Protein AF-W7PPA0-F1 (afdb_monomer_lite)

pLDDT: mean 70.01, std 19.49, range [33.16, 95.56]

Radius of gyration: 14.27 Å; chains: 1; bounding box: 37×23×40 Å

Structure (mmCIF, N/CA/C/O backbone):
data_AF-W7PPA0-F1
#
_entry.id   AF-W7PPA0-F1
#
loop_
_atom_site.group_PDB
_atom_site.id
_atom_site.type_symbol
_atom_site.label_atom_id
_atom_site.label_alt_id
_atom_site.label_comp_id
_atom_site.label_asym_id
_atom_site.label_entity_id
_atom_site.label_seq_id
_atom_site.pdbx_PDB_ins_code
_atom_site.Cartn_x
_atom_site.Cartn_y
_atom_site.Cartn_z
_atom_site.occupancy
_atom_site.B_iso_or_equiv
_atom_site.auth_seq_id
_atom_site.auth_comp_id
_atom_site.auth_asym_id
_atom_site.auth_atom_id
_atom_site.pdbx_PDB_model_num
ATOM 1 N N . CYS A 1 1 ? -2.172 7.588 -4.191 1.00 82.25 1 CYS A N 1
ATOM 2 C CA . CYS A 1 1 ? -3.165 6.944 -3.299 1.00 82.25 1 CYS A CA 1
ATOM 3 C C . CYS A 1 1 ? -4.197 7.996 -2.907 1.00 82.25 1 CYS A C 1
ATOM 5 O O . CYS A 1 1 ? -3.769 9.076 -2.534 1.00 82.25 1 CYS A O 1
ATOM 7 N N . MET A 1 2 ? -5.501 7.710 -2.992 1.00 89.44 2 MET A N 1
ATOM 8 C CA . MET A 1 2 ? -6.554 8.687 -2.648 1.00 89.44 2 MET A CA 1
ATOM 9 C C . MET A 1 2 ? -6.919 8.717 -1.156 1.00 89.44 2 MET A C 1
ATOM 11 O O . MET A 1 2 ? -7.795 9.479 -0.778 1.00 89.44 2 MET A O 1
ATOM 15 N N . GLN A 1 3 ? -6.285 7.875 -0.327 1.00 90.06 3 GLN A N 1
ATOM 16 C CA . GLN A 1 3 ? -6.579 7.743 1.109 1.00 90.06 3 GLN A CA 1
ATOM 17 C C . GLN A 1 3 ? -8.085 7.637 1.394 1.00 90.06 3 GLN A C 1
ATOM 19 O O . GLN A 1 3 ? -8.649 8.369 2.199 1.00 90.06 3 GLN A O 1
ATOM 24 N N . CYS A 1 4 ? -8.745 6.737 0.655 1.00 91.25 4 CYS A N 1
ATOM 25 C CA . CYS A 1 4 ? -10.195 6.601 0.663 1.00 91.25 4 CYS A CA 1
ATOM 26 C C . CYS A 1 4 ? -10.737 6.357 2.075 1.00 91.25 4 CYS A C 1
ATOM 28 O O . CYS A 1 4 ? -10.152 5.591 2.840 1.00 91.25 4 CYS A O 1
ATOM 30 N N . GLU A 1 5 ? -11.924 6.898 2.358 1.00 91.12 5 GLU A N 1
ATOM 31 C CA . GLU A 1 5 ? -12.599 6.660 3.634 1.00 91.12 5 GLU A CA 1
ATOM 32 C C . GLU A 1 5 ? -12.912 5.174 3.844 1.00 91.12 5 GLU A C 1
ATOM 34 O O . GLU A 1 5 ? -12.627 4.627 4.907 1.00 91.12 5 GLU A O 1
ATOM 39 N N . ASN A 1 6 ? -13.391 4.515 2.780 1.00 91.62 6 ASN A N 1
ATOM 40 C CA . ASN A 1 6 ? -13.629 3.077 2.720 1.00 91.62 6 ASN A CA 1
ATOM 41 C C . ASN A 1 6 ? -12.668 2.392 1.718 1.00 91.62 6 ASN A C 1
ATOM 43 O O . ASN A 1 6 ? -12.997 2.236 0.537 1.00 91.62 6 ASN A O 1
ATOM 47 N N . PRO A 1 7 ? -11.446 2.027 2.137 1.00 92.31 7 PRO A N 1
ATOM 48 C CA . PRO A 1 7 ? -10.423 1.501 1.240 1.00 92.31 7 PRO A CA 1
ATOM 49 C C . PRO A 1 7 ? -10.656 0.020 0.894 1.00 92.31 7 PRO A C 1
ATOM 51 O O . PRO A 1 7 ? -10.355 -0.875 1.681 1.00 92.31 7 PRO A O 1
ATOM 54 N N . SER A 1 8 ? -11.074 -0.263 -0.345 1.00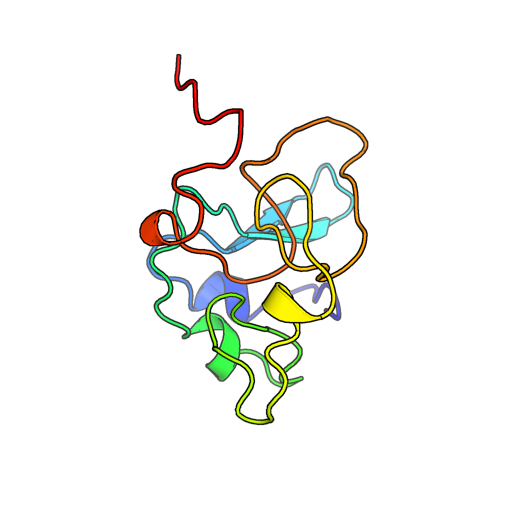 94.25 8 SER A N 1
ATOM 55 C CA . SER A 1 8 ? -11.200 -1.634 -0.887 1.00 94.25 8 SER A CA 1
ATOM 56 C C . SER A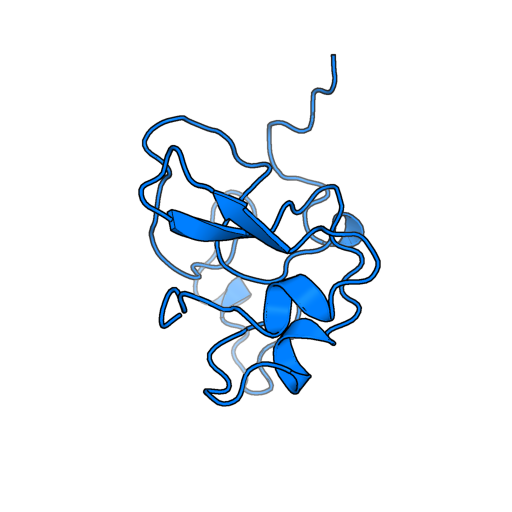 1 8 ? -9.915 -2.461 -0.746 1.00 94.25 8 SER A C 1
ATOM 58 O O . SER A 1 8 ? -9.945 -3.659 -0.472 1.00 94.25 8 SER A O 1
ATOM 60 N N . CYS A 1 9 ? -8.764 -1.800 -0.879 1.00 93.00 9 CYS A N 1
ATOM 61 C CA . CYS A 1 9 ? -7.450 -2.413 -0.738 1.00 93.00 9 CYS A CA 1
ATOM 62 C C . CYS A 1 9 ? -7.139 -2.942 0.677 1.00 93.00 9 CYS A C 1
ATOM 64 O O . CYS A 1 9 ? -6.334 -3.865 0.794 1.00 93.00 9 CYS A O 1
ATOM 66 N N . VAL A 1 10 ? -7.764 -2.391 1.726 1.00 93.81 10 VAL A N 1
ATOM 67 C CA . VAL A 1 10 ? -7.677 -2.911 3.104 1.00 93.81 10 VAL A CA 1
ATOM 68 C C . VAL A 1 10 ? -8.560 -4.151 3.234 1.00 93.81 10 VAL A C 1
ATOM 70 O O . VAL A 1 10 ? -8.090 -5.184 3.701 1.00 93.81 10 VAL A O 1
ATOM 73 N N . HIS A 1 11 ? -9.800 -4.082 2.738 1.00 93.69 11 HIS A N 1
ATOM 74 C CA . HIS A 1 11 ? -10.777 -5.177 2.827 1.00 93.69 11 HIS A CA 1
ATOM 75 C C . HIS A 1 11 ? -10.335 -6.456 2.118 1.00 93.69 11 HIS A C 1
ATOM 77 O O . HIS A 1 11 ? -10.577 -7.552 2.613 1.00 93.69 11 HIS A O 1
ATOM 83 N N . VAL A 1 12 ? -9.663 -6.332 0.972 1.00 95.56 12 VAL A N 1
ATOM 84 C CA . VAL A 1 12 ? -9.225 -7.492 0.181 1.00 95.56 12 VAL A CA 1
ATOM 85 C C . VAL A 1 12 ? -7.943 -8.144 0.716 1.00 95.56 12 VAL A C 1
ATOM 87 O O . VAL A 1 12 ? -7.550 -9.209 0.245 1.00 95.56 12 VAL A O 1
ATOM 90 N N . CYS A 1 13 ? -7.222 -7.498 1.638 1.00 94.25 13 CYS A N 1
ATOM 91 C CA . CYS A 1 13 ? -5.901 -7.959 2.050 1.00 94.25 13 CYS A CA 1
ATOM 92 C C . CYS A 1 13 ? -6.011 -9.169 3.001 1.00 94.25 13 CYS A C 1
ATOM 94 O O . CYS A 1 13 ? -6.403 -8.991 4.156 1.00 94.25 13 CYS A O 1
ATOM 96 N N . PRO A 1 14 ? -5.598 -10.387 2.589 1.00 94.06 14 PRO A N 1
ATOM 97 C CA . PRO A 1 14 ? -5.802 -11.593 3.395 1.00 94.06 14 PRO A CA 1
ATOM 98 C C . PRO A 1 14 ? -4.955 -11.602 4.673 1.00 94.06 14 PRO A C 1
ATOM 100 O O . PRO A 1 14 ? -5.361 -12.161 5.685 1.00 94.06 14 PRO A O 1
ATOM 103 N N . THR A 1 15 ? -3.786 -10.957 4.648 1.00 92.38 15 THR A N 1
ATOM 104 C CA . THR A 1 15 ? -2.874 -10.873 5.798 1.00 92.38 15 THR A CA 1
ATOM 105 C C . THR A 1 15 ? -3.095 -9.630 6.654 1.00 92.38 15 THR A C 1
ATOM 107 O O . THR A 1 15 ? -2.376 -9.431 7.631 1.00 92.38 15 THR A O 1
ATOM 110 N N . ARG A 1 16 ? -4.058 -8.768 6.285 1.00 92.31 16 ARG A N 1
ATOM 111 C CA . ARG A 1 16 ? -4.268 -7.443 6.897 1.00 92.31 16 ARG A CA 1
ATOM 112 C C . ARG A 1 16 ? -2.996 -6.584 6.937 1.00 92.31 16 ARG A C 1
ATOM 114 O O . ARG A 1 16 ? -2.807 -5.777 7.837 1.00 92.31 16 ARG A O 1
ATOM 121 N N . ALA A 1 17 ? -2.122 -6.759 5.945 1.00 90.62 17 ALA A N 1
ATOM 122 C CA . ALA A 1 17 ? -0.923 -5.945 5.786 1.00 90.62 17 ALA A CA 1
ATOM 123 C C . ALA A 1 17 ? -1.257 -4.499 5.404 1.00 90.62 17 ALA A C 1
ATOM 125 O O . ALA A 1 17 ? -0.564 -3.584 5.815 1.00 90.62 17 ALA A O 1
ATOM 126 N N . THR A 1 18 ? -2.306 -4.274 4.608 1.00 90.75 18 THR A N 1
ATOM 127 C CA . THR A 1 18 ? -2.787 -2.913 4.324 1.00 90.75 18 THR A CA 1
ATOM 128 C C . THR A 1 18 ? -3.772 -2.495 5.409 1.00 90.75 18 THR A C 1
ATOM 130 O O . THR A 1 18 ? -4.731 -3.224 5.655 1.00 90.75 18 THR A O 1
ATOM 133 N N . TYR A 1 19 ? -3.570 -1.329 6.015 1.00 90.19 19 TYR A N 1
ATOM 134 C CA . TYR A 1 19 ? -4.428 -0.799 7.076 1.00 90.19 19 TYR A CA 1
ATOM 135 C C . TYR A 1 19 ? -4.534 0.727 6.988 1.00 90.19 19 TYR A C 1
ATOM 137 O O . TYR A 1 19 ? -3.683 1.379 6.385 1.00 90.19 19 TYR A O 1
ATOM 145 N N . LYS A 1 20 ? -5.603 1.289 7.559 1.00 89.75 20 LYS A N 1
ATOM 146 C CA . LYS A 1 20 ? -5.788 2.737 7.714 1.00 89.75 20 LYS A CA 1
ATOM 147 C C . LYS A 1 20 ? -5.329 3.114 9.118 1.00 89.75 20 LYS A C 1
ATOM 149 O O . LYS A 1 20 ? -5.833 2.545 10.082 1.00 89.75 20 LYS A O 1
ATOM 154 N N . ASP A 1 21 ? -4.364 4.013 9.210 1.00 86.25 21 ASP A N 1
ATOM 155 C CA . ASP A 1 21 ? -3.795 4.488 10.467 1.00 86.25 21 ASP A CA 1
ATOM 156 C C . ASP A 1 21 ? -4.559 5.746 10.926 1.00 86.25 21 ASP A C 1
ATOM 158 O O . ASP A 1 21 ? -4.477 6.778 10.250 1.00 86.25 21 ASP A O 1
ATOM 162 N N . PRO A 1 22 ? -5.361 5.669 12.005 1.00 84.56 22 PRO A N 1
ATOM 163 C CA . PRO A 1 22 ? -6.126 6.811 12.499 1.00 84.56 22 PRO A CA 1
ATOM 164 C C . PRO A 1 22 ? -5.236 7.886 13.136 1.00 84.56 22 PRO A C 1
ATOM 166 O O . PRO A 1 22 ? -5.574 9.066 13.043 1.00 84.56 22 PRO A O 1
ATOM 169 N N . ASP A 1 23 ? -4.099 7.502 13.718 1.00 80.88 23 ASP A N 1
ATOM 170 C CA . ASP A 1 23 ? -3.185 8.411 14.415 1.00 80.88 23 ASP A CA 1
ATOM 171 C C . ASP A 1 23 ? -2.389 9.248 13.408 1.00 80.88 23 ASP A C 1
ATOM 173 O O . ASP A 1 23 ? -2.160 10.441 13.601 1.00 80.88 23 ASP A O 1
ATOM 177 N N . ALA A 1 24 ? -2.071 8.657 12.255 1.00 74.62 24 ALA A N 1
ATOM 178 C CA . ALA A 1 24 ? -1.467 9.339 11.113 1.00 74.62 24 ALA A CA 1
ATOM 179 C C . ALA A 1 24 ? -2.493 10.058 10.208 1.00 74.62 24 ALA A C 1
ATOM 181 O O . ALA A 1 24 ? -2.277 10.187 9.003 1.00 74.62 24 ALA A O 1
ATOM 182 N N . GLY A 1 25 ? -3.635 10.499 10.747 1.00 79.25 25 GLY A N 1
ATOM 183 C CA . GLY A 1 25 ? -4.629 11.284 10.001 1.00 79.25 25 GLY A CA 1
ATOM 184 C C . GLY A 1 25 ? -5.450 10.484 8.982 1.00 79.25 25 GLY A C 1
ATOM 185 O O . GLY A 1 25 ? -5.953 11.049 8.012 1.00 79.25 25 GLY A O 1
ATOM 186 N N . GLY A 1 26 ? -5.588 9.170 9.173 1.00 83.50 26 GLY A N 1
ATOM 187 C CA . GLY A 1 26 ? -6.376 8.299 8.298 1.00 83.50 26 GLY A CA 1
ATOM 188 C C . GLY A 1 26 ? -5.635 7.834 7.043 1.00 83.50 26 GLY A C 1
ATOM 189 O O . GLY A 1 26 ? -6.274 7.422 6.071 1.00 83.50 26 GLY A O 1
ATOM 190 N N . ILE A 1 27 ? -4.304 7.893 7.041 1.00 86.62 27 ILE A N 1
ATOM 191 C CA . ILE A 1 27 ? -3.476 7.449 5.918 1.00 86.62 27 ILE A CA 1
ATOM 192 C C . ILE A 1 27 ? -3.480 5.917 5.834 1.00 86.62 27 ILE A C 1
ATOM 194 O O . ILE A 1 27 ? -3.343 5.203 6.825 1.00 86.62 27 ILE A O 1
ATOM 198 N N . VAL A 1 28 ? -3.632 5.392 4.620 1.00 88.44 28 VAL A N 1
ATOM 199 C CA . VAL A 1 28 ? -3.530 3.966 4.314 1.00 88.44 28 VAL A CA 1
ATOM 200 C C . VAL A 1 28 ? -2.065 3.588 4.119 1.00 88.44 28 VAL A C 1
ATOM 202 O O . VAL A 1 28 ? -1.426 4.015 3.151 1.00 88.44 28 VAL A O 1
ATOM 205 N N . PHE A 1 29 ? -1.570 2.729 5.003 1.00 86.88 29 PHE A N 1
ATOM 206 C CA . PHE A 1 29 ? -0.225 2.165 4.973 1.00 86.88 29 PHE A CA 1
ATOM 207 C C . PHE A 1 29 ? -0.237 0.674 4.642 1.00 86.88 29 PHE A C 1
ATOM 209 O O . PHE A 1 29 ? -1.275 0.004 4.643 1.00 86.88 29 PHE A O 1
ATOM 216 N N . VAL A 1 30 ? 0.948 0.158 4.332 1.00 85.25 30 VAL A N 1
ATOM 217 C CA . VAL A 1 30 ? 1.233 -1.264 4.170 1.00 85.25 30 VAL A CA 1
ATOM 218 C C . VAL A 1 30 ? 2.331 -1.651 5.152 1.00 85.25 30 VAL A C 1
ATOM 220 O O . VAL A 1 30 ? 3.429 -1.112 5.086 1.00 85.25 30 VAL A O 1
ATOM 223 N N . ASP A 1 31 ? 2.033 -2.605 6.027 1.00 85.12 31 ASP A N 1
ATOM 224 C CA . ASP A 1 31 ? 2.998 -3.319 6.860 1.00 85.12 31 ASP A CA 1
ATOM 225 C C . ASP A 1 31 ? 3.738 -4.340 5.986 1.00 85.12 31 ASP A C 1
ATOM 227 O O . ASP A 1 31 ? 3.160 -5.325 5.504 1.00 85.12 31 ASP A O 1
ATOM 231 N N . TRP A 1 32 ? 5.023 -4.097 5.753 1.00 79.62 32 TRP A N 1
ATOM 232 C CA . TRP A 1 32 ? 5.855 -4.926 4.887 1.00 79.62 32 TRP A CA 1
ATOM 233 C C . TRP A 1 32 ? 6.250 -6.254 5.537 1.00 79.62 32 TRP A C 1
ATOM 235 O O . TRP A 1 32 ? 6.447 -7.241 4.824 1.00 79.62 32 TRP A O 1
ATOM 245 N N . ASN A 1 33 ? 6.248 -6.341 6.872 1.00 78.44 33 ASN A N 1
ATOM 246 C CA . ASN A 1 33 ? 6.470 -7.600 7.587 1.00 78.44 33 ASN A CA 1
ATOM 247 C C . ASN A 1 33 ? 5.303 -8.577 7.406 1.00 78.44 33 ASN A C 1
ATOM 249 O O . ASN A 1 33 ? 5.520 -9.790 7.375 1.00 78.44 33 ASN A O 1
ATOM 253 N N . LYS A 1 34 ? 4.076 -8.066 7.260 1.00 84.62 34 LYS A N 1
ATOM 254 C CA . LYS A 1 34 ? 2.866 -8.871 7.001 1.00 84.62 34 LYS A CA 1
ATOM 255 C C . LYS A 1 34 ? 2.552 -9.042 5.514 1.00 84.62 34 LYS A C 1
ATOM 257 O O . LYS A 1 34 ? 1.691 -9.847 5.140 1.00 84.62 34 LYS A O 1
ATOM 262 N N . CYS A 1 35 ? 3.185 -8.259 4.646 1.00 86.06 35 CYS A N 1
ATOM 263 C CA . CYS A 1 35 ? 2.920 -8.278 3.217 1.00 86.06 35 CYS A CA 1
ATOM 264 C C . CYS A 1 35 ? 3.539 -9.519 2.554 1.00 86.06 35 CYS A C 1
ATOM 266 O O . CYS A 1 35 ? 4.756 -9.673 2.494 1.00 86.06 35 CYS A O 1
ATOM 268 N N . ILE A 1 36 ? 2.690 -10.381 1.987 1.00 87.44 36 ILE A N 1
ATOM 269 C CA . ILE A 1 36 ? 3.112 -11.563 1.209 1.00 87.44 36 ILE A CA 1
ATOM 270 C C . ILE A 1 36 ? 3.185 -11.304 -0.303 1.00 87.44 36 ILE A C 1
ATOM 272 O O . ILE A 1 36 ? 3.426 -12.224 -1.074 1.00 87.44 36 ILE A O 1
ATOM 276 N N . GLY A 1 37 ? 2.914 -10.074 -0.754 1.00 86.12 37 GLY A N 1
ATOM 277 C CA . GLY A 1 37 ? 2.967 -9.738 -2.180 1.00 86.12 37 GLY A CA 1
ATOM 278 C C . GLY A 1 37 ? 1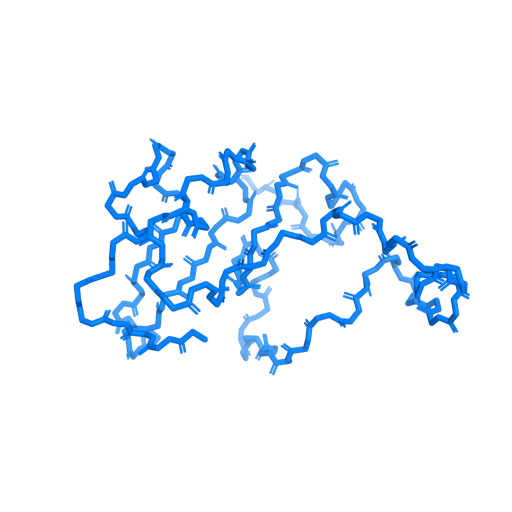.861 -10.373 -3.036 1.00 86.12 37 GLY A C 1
ATOM 279 O O . GLY A 1 37 ? 2.042 -10.526 -4.234 1.00 86.12 37 GLY A O 1
ATOM 280 N N . CYS A 1 38 ? 0.697 -10.707 -2.462 1.00 89.56 38 CYS A N 1
ATOM 281 C CA . CYS A 1 38 ? -0.422 -11.348 -3.182 1.00 89.56 38 CYS A CA 1
ATOM 282 C C . CYS A 1 38 ? -1.104 -10.483 -4.265 1.00 89.56 38 CYS A C 1
ATOM 284 O O . CYS A 1 38 ? -1.978 -10.970 -4.973 1.00 89.56 38 CYS A O 1
ATOM 286 N N . LYS A 1 39 ? -0.755 -9.194 -4.373 1.00 89.44 39 LYS A N 1
ATOM 287 C CA . LYS A 1 39 ? -1.258 -8.226 -5.371 1.00 89.44 39 LYS A CA 1
ATOM 288 C C . LYS A 1 39 ? -2.778 -7.979 -5.408 1.00 89.44 39 LYS A C 1
ATOM 290 O O . LYS A 1 39 ? -3.223 -7.128 -6.171 1.00 89.44 39 LYS A O 1
ATOM 295 N N . TYR A 1 40 ? -3.588 -8.589 -4.541 1.00 92.75 40 TYR A N 1
ATOM 296 C CA . TYR A 1 40 ? -5.040 -8.343 -4.517 1.00 92.75 40 TYR A CA 1
ATOM 297 C C . TYR A 1 40 ? -5.419 -6.884 -4.272 1.00 92.75 40 TYR A C 1
ATOM 299 O O . TYR A 1 40 ? -6.376 -6.380 -4.853 1.00 92.75 40 TYR A O 1
ATOM 307 N N . CYS A 1 41 ? -4.633 -6.168 -3.470 1.00 91.06 41 CYS A N 1
ATOM 308 C CA . CYS A 1 41 ? -4.829 -4.740 -3.247 1.00 91.06 41 CYS A CA 1
ATOM 309 C C . CYS A 1 41 ? -4.599 -3.884 -4.506 1.00 91.06 41 CYS A C 1
ATOM 311 O O . CYS A 1 41 ? -5.135 -2.780 -4.565 1.00 91.06 41 CYS A O 1
ATOM 313 N N . MET A 1 42 ? -3.852 -4.377 -5.504 1.00 90.50 42 MET A N 1
ATOM 314 C CA . MET A 1 42 ? -3.714 -3.723 -6.812 1.00 90.50 42 MET A CA 1
ATOM 315 C C . MET A 1 42 ? -4.994 -3.876 -7.621 1.00 90.50 42 MET A C 1
ATOM 317 O O . MET A 1 42 ? -5.536 -2.883 -8.091 1.00 90.50 42 MET A O 1
ATOM 321 N N . ILE A 1 43 ? -5.511 -5.105 -7.699 1.00 92.06 43 ILE A N 1
ATOM 322 C CA . ILE A 1 43 ? -6.734 -5.434 -8.443 1.00 92.06 43 ILE A CA 1
ATOM 323 C C . ILE A 1 43 ? -7.952 -4.730 -7.832 1.00 92.06 43 ILE A C 1
ATOM 325 O O . ILE A 1 43 ? -8.795 -4.203 -8.547 1.00 92.06 43 ILE A O 1
ATOM 329 N N . ALA A 1 44 ? -8.036 -4.680 -6.502 1.00 93.50 44 ALA A N 1
ATOM 330 C CA . ALA A 1 44 ? -9.157 -4.053 -5.809 1.00 93.50 44 ALA A CA 1
ATOM 331 C C . ALA A 1 44 ? -9.140 -2.518 -5.862 1.00 93.50 44 ALA A C 1
ATOM 333 O O . ALA A 1 44 ? -10.134 -1.892 -5.492 1.00 93.50 44 ALA A O 1
ATOM 334 N N . CYS A 1 45 ? -8.021 -1.889 -6.236 1.00 92.06 45 CYS A N 1
ATOM 335 C CA . CYS A 1 45 ? -7.931 -0.436 -6.283 1.00 92.06 45 CYS A CA 1
ATOM 336 C C . CYS A 1 45 ? -8.544 0.082 -7.594 1.00 92.06 45 CYS A C 1
ATOM 338 O O . CYS A 1 45 ? -7.921 -0.083 -8.642 1.00 92.06 45 CYS A O 1
ATOM 340 N N . PRO A 1 46 ? -9.697 0.782 -7.564 1.00 92.31 46 PRO A N 1
ATOM 341 C CA . PRO A 1 46 ? -10.341 1.267 -8.789 1.00 92.31 46 PRO A CA 1
ATOM 342 C C . PRO A 1 46 ? -9.505 2.328 -9.517 1.00 92.31 46 PRO A C 1
ATOM 344 O O . PRO A 1 46 ? -9.686 2.556 -10.705 1.00 92.31 46 PRO A O 1
ATOM 347 N N . TYR A 1 47 ? -8.575 2.968 -8.805 1.00 91.06 47 TYR A N 1
ATOM 348 C CA . TYR A 1 47 ? -7.694 3.996 -9.351 1.00 91.06 47 TYR A CA 1
ATOM 349 C C . TYR A 1 47 ? -6.379 3.436 -9.910 1.00 91.06 47 TYR A C 1
ATOM 351 O O . TYR A 1 47 ? -5.593 4.199 -10.459 1.00 91.06 47 TYR A O 1
ATOM 359 N N . GLY A 1 48 ? -6.071 2.148 -9.706 1.00 86.56 48 GLY A N 1
ATOM 360 C CA . GLY A 1 48 ? -4.805 1.554 -10.159 1.00 86.56 48 GLY A CA 1
ATOM 361 C C . GLY A 1 48 ? -3.542 2.167 -9.532 1.00 86.56 48 GLY A C 1
ATOM 362 O O . GLY A 1 48 ? -2.440 1.948 -10.015 1.00 86.56 48 GLY A O 1
ATOM 363 N N . VAL A 1 49 ? -3.669 2.924 -8.436 1.00 86.62 49 VAL A N 1
ATOM 364 C CA . VAL A 1 49 ? -2.562 3.682 -7.807 1.00 86.62 49 VAL A CA 1
ATOM 365 C C . VAL A 1 49 ? -1.727 2.854 -6.822 1.00 86.62 49 VAL A C 1
ATOM 367 O O . VAL A 1 49 ? -1.098 3.406 -5.915 1.00 86.62 49 VAL A O 1
ATOM 370 N N . ARG A 1 50 ? -1.779 1.524 -6.927 1.00 84.75 50 ARG A N 1
ATOM 371 C CA . ARG A 1 50 ? -1.035 0.591 -6.074 1.00 84.75 50 ARG A CA 1
ATOM 372 C C . ARG A 1 50 ? 0.035 -0.078 -6.917 1.00 84.75 50 ARG A C 1
ATOM 374 O O . ARG A 1 50 ? -0.280 -0.732 -7.903 1.00 84.75 50 ARG A O 1
ATOM 381 N N . PHE A 1 51 ? 1.279 0.054 -6.475 1.00 76.81 51 PHE A N 1
ATOM 382 C CA . PHE A 1 51 ? 2.446 -0.423 -7.206 1.00 76.81 51 PHE A CA 1
ATOM 383 C C . PHE A 1 51 ? 3.192 -1.484 -6.398 1.00 76.81 51 PHE A C 1
ATOM 385 O O . PHE A 1 51 ? 3.222 -1.434 -5.161 1.00 76.81 51 PHE A O 1
ATOM 392 N N . TYR A 1 52 ? 3.762 -2.448 -7.115 1.00 78.69 52 TYR A N 1
ATOM 393 C CA . TYR A 1 52 ? 4.599 -3.512 -6.577 1.00 78.69 52 TYR A CA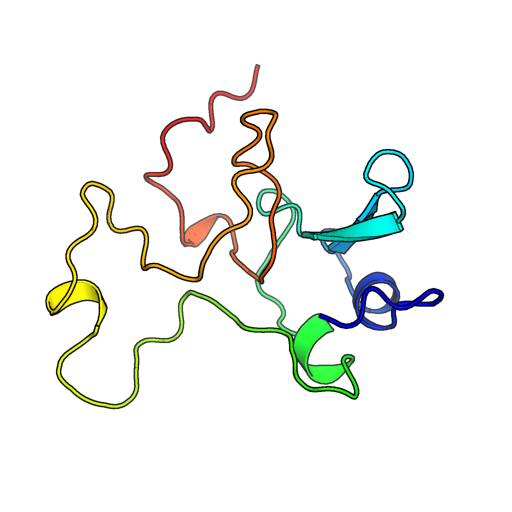 1
ATOM 394 C C . TYR A 1 52 ? 6.064 -3.196 -6.889 1.00 78.69 52 TYR A C 1
ATOM 396 O O . TYR A 1 52 ? 6.412 -2.976 -8.045 1.00 78.69 52 TYR A O 1
ATOM 404 N N . SER A 1 53 ? 6.915 -3.138 -5.866 1.00 66.38 53 SER A N 1
ATOM 405 C CA . SER A 1 53 ? 8.287 -2.622 -6.001 1.00 66.38 53 SER A CA 1
ATOM 406 C C . SER A 1 53 ? 9.280 -3.585 -6.657 1.00 66.38 53 SER A C 1
ATOM 408 O O . SER A 1 53 ? 10.337 -3.141 -7.106 1.00 66.38 53 SER A O 1
ATOM 410 N N . ASP A 1 54 ? 8.992 -4.893 -6.709 1.00 60.44 54 ASP A N 1
ATOM 411 C CA . ASP A 1 54 ? 9.989 -5.875 -7.187 1.00 60.44 54 ASP A CA 1
ATOM 412 C C . ASP A 1 54 ? 9.888 -6.165 -8.681 1.00 60.44 54 ASP A C 1
ATOM 414 O O . ASP A 1 54 ? 10.656 -6.971 -9.206 1.00 60.44 54 ASP A O 1
ATOM 418 N N . GLU A 1 55 ? 8.967 -5.522 -9.394 1.00 50.59 55 GLU A N 1
ATOM 419 C CA . GLU A 1 55 ? 8.923 -5.649 -10.846 1.00 50.59 55 GLU A CA 1
ATOM 420 C C . GLU A 1 55 ? 10.212 -5.043 -11.429 1.00 50.59 55 GLU A C 1
ATOM 422 O O . GLU A 1 55 ? 10.572 -3.896 -11.160 1.00 50.59 55 GLU A O 1
ATOM 427 N N . LYS A 1 56 ? 10.989 -5.860 -12.157 1.00 46.94 56 LYS A N 1
ATOM 428 C CA . LYS A 1 56 ? 12.082 -5.351 -12.993 1.00 46.94 56 LYS A CA 1
ATOM 429 C C . LYS A 1 56 ? 11.456 -4.444 -14.057 1.00 46.94 56 LYS A C 1
ATOM 431 O O . LYS A 1 56 ? 10.452 -4.852 -14.646 1.00 46.94 56 LYS A O 1
ATOM 436 N N . PRO A 1 57 ? 12.010 -3.250 -14.318 1.00 48.31 57 PRO A N 1
ATOM 437 C CA . PRO A 1 57 ? 11.542 -2.442 -15.437 1.00 48.31 57 PRO A CA 1
ATOM 438 C C . PRO A 1 57 ? 11.673 -3.259 -16.732 1.00 48.31 57 PRO A C 1
ATOM 440 O O . PRO A 1 57 ? 12.689 -3.908 -16.962 1.00 48.31 57 PRO A O 1
ATOM 443 N N . LEU A 1 58 ? 10.635 -3.244 -17.574 1.00 50.16 58 LEU A N 1
ATOM 444 C CA . LEU A 1 58 ? 10.625 -3.934 -18.876 1.00 50.16 58 LEU A CA 1
ATOM 445 C C . LEU A 1 58 ? 11.469 -3.211 -19.944 1.00 50.16 58 LEU A C 1
ATOM 447 O O . LEU A 1 58 ? 11.500 -3.629 -21.097 1.00 50.16 58 LEU A O 1
ATOM 451 N N . ILE A 1 59 ? 12.112 -2.106 -19.568 1.00 51.94 59 ILE A N 1
ATOM 452 C CA . ILE A 1 59 ? 12.888 -1.222 -20.431 1.00 51.94 59 ILE A CA 1
ATOM 453 C C . ILE A 1 59 ? 14.288 -1.140 -19.830 1.00 51.94 59 ILE A C 1
ATOM 455 O O . ILE A 1 59 ? 14.439 -0.777 -18.663 1.00 51.94 59 ILE A O 1
ATOM 459 N N . GLU A 1 60 ? 15.296 -1.497 -20.624 1.00 49.81 60 GLU A N 1
ATOM 460 C CA . GLU A 1 60 ? 16.699 -1.282 -20.279 1.00 49.81 60 GLU A CA 1
ATOM 461 C C . GLU A 1 60 ? 17.101 0.169 -20.603 1.00 49.81 60 GLU A C 1
ATOM 463 O O . GLU A 1 60 ? 16.660 0.710 -21.622 1.00 49.81 60 GLU A O 1
ATOM 468 N N . PRO A 1 61 ? 17.942 0.815 -19.775 1.00 59.97 61 PRO A N 1
ATOM 469 C CA . PRO A 1 61 ? 18.667 0.246 -18.638 1.00 59.97 61 PRO A CA 1
ATOM 470 C C . PRO A 1 61 ? 17.799 0.073 -17.383 1.00 59.97 61 PRO A C 1
ATOM 472 O O . PRO A 1 61 ? 16.929 0.893 -17.092 1.00 59.97 61 PRO A O 1
ATOM 475 N N . ASP A 1 62 ? 18.076 -0.987 -16.614 1.00 54.66 62 ASP A N 1
ATOM 476 C CA . ASP A 1 62 ? 17.481 -1.176 -15.289 1.00 54.66 62 ASP A CA 1
ATOM 477 C C . ASP A 1 62 ? 17.738 0.076 -14.445 1.00 54.66 62 ASP A C 1
ATOM 479 O O . ASP A 1 62 ? 18.886 0.447 -14.195 1.00 54.66 62 ASP A O 1
ATOM 483 N N . ILE A 1 63 ? 16.669 0.732 -13.997 1.00 56.44 63 ILE A N 1
ATOM 484 C CA . ILE A 1 63 ? 16.756 1.935 -13.168 1.00 56.44 63 ILE A CA 1
ATOM 485 C C . ILE A 1 63 ? 17.509 1.684 -11.853 1.00 56.44 63 ILE A C 1
ATOM 487 O O . ILE A 1 63 ? 18.096 2.622 -11.321 1.00 56.44 63 ILE A O 1
ATOM 491 N N . ARG A 1 64 ? 17.586 0.429 -11.372 1.00 53.03 64 ARG A N 1
ATOM 492 C CA . ARG A 1 64 ? 18.461 0.035 -10.247 1.00 53.03 64 ARG A CA 1
ATOM 493 C C . ARG A 1 64 ? 19.948 0.126 -10.591 1.00 53.03 64 ARG A C 1
ATOM 495 O O . ARG A 1 64 ? 20.756 0.401 -9.713 1.00 53.03 64 ARG A O 1
ATOM 502 N N . GLY A 1 65 ? 20.301 -0.109 -11.853 1.00 54.69 65 GLY A N 1
ATOM 503 C CA . GLY A 1 65 ? 21.654 0.075 -12.374 1.00 54.69 65 GLY A CA 1
ATOM 504 C C . GLY A 1 65 ? 21.956 1.529 -12.739 1.00 54.69 65 GLY A C 1
ATOM 505 O O . GLY A 1 65 ? 23.083 1.976 -12.551 1.00 54.69 65 GLY A O 1
ATOM 506 N N . ALA A 1 66 ? 20.960 2.278 -13.225 1.00 60.38 66 ALA A N 1
ATOM 507 C CA . ALA A 1 66 ? 21.118 3.689 -13.587 1.00 60.38 66 ALA A CA 1
ATOM 508 C C . ALA A 1 66 ? 21.211 4.617 -12.361 1.00 60.38 66 ALA A C 1
ATOM 510 O O . ALA A 1 66 ? 21.943 5.604 -12.391 1.00 60.38 66 ALA A O 1
ATOM 511 N N . TYR A 1 67 ? 20.499 4.283 -11.280 1.00 54.59 67 TYR A N 1
ATOM 512 C CA . TYR A 1 67 ? 20.498 5.020 -10.017 1.00 54.59 67 TYR A CA 1
ATOM 513 C C . TYR A 1 67 ? 20.791 4.064 -8.856 1.00 54.59 67 TYR A C 1
ATOM 515 O O . TYR A 1 67 ? 19.864 3.594 -8.186 1.00 54.59 67 TYR A O 1
ATOM 523 N N . PRO A 1 68 ? 22.072 3.745 -8.610 1.00 52.28 68 PRO A N 1
ATOM 524 C CA . PRO A 1 68 ? 22.447 2.904 -7.489 1.00 52.28 68 PRO A CA 1
ATOM 525 C C . PRO A 1 68 ? 22.171 3.660 -6.185 1.00 52.28 68 PRO A C 1
ATOM 527 O O . PRO A 1 68 ? 22.847 4.628 -5.849 1.00 52.28 68 PRO A O 1
ATOM 530 N N . SER A 1 69 ? 21.162 3.231 -5.434 1.00 51.78 69 SER A N 1
ATOM 531 C CA . SER A 1 69 ? 21.043 3.610 -4.026 1.00 51.78 69 SER A CA 1
ATOM 532 C C . SER A 1 69 ? 22.077 2.829 -3.221 1.00 51.78 69 SER A C 1
ATOM 534 O O . SER A 1 69 ? 22.258 1.636 -3.481 1.00 51.78 69 SER A O 1
ATOM 536 N N . GLU A 1 70 ? 22.657 3.448 -2.200 1.00 48.44 70 GLU A N 1
ATOM 537 C CA . GLU A 1 70 ? 23.675 2.850 -1.323 1.00 48.44 70 GLU A CA 1
ATOM 538 C C . GLU A 1 70 ? 23.273 1.462 -0.770 1.00 48.44 70 GLU A C 1
ATOM 540 O O . GLU A 1 70 ? 24.122 0.593 -0.604 1.00 48.44 70 GLU A O 1
ATOM 545 N N . ASN A 1 71 ? 21.963 1.205 -0.616 1.00 51.81 71 ASN A N 1
ATOM 546 C CA . ASN A 1 71 ? 21.399 -0.030 -0.050 1.00 51.81 71 ASN A CA 1
ATOM 547 C C . ASN A 1 71 ? 20.510 -0.847 -1.022 1.00 51.81 71 ASN A C 1
ATOM 549 O O . ASN A 1 71 ? 19.713 -1.676 -0.584 1.00 51.81 71 ASN A O 1
ATOM 553 N N . GLY A 1 72 ? 20.565 -0.595 -2.335 1.00 48.22 72 GLY A N 1
ATOM 554 C CA . GLY A 1 72 ? 19.685 -1.243 -3.336 1.00 48.22 72 GLY A CA 1
ATOM 555 C C . GLY A 1 72 ? 18.188 -0.857 -3.282 1.00 48.22 72 GLY A C 1
ATOM 556 O O . GLY A 1 72 ? 17.372 -1.419 -4.015 1.00 48.22 72 GLY A O 1
ATOM 557 N N . GLN A 1 73 ? 17.819 0.102 -2.430 1.00 50.41 73 GLN A N 1
ATOM 558 C CA . GLN A 1 73 ? 16.507 0.741 -2.362 1.00 50.41 73 GLN A CA 1
ATOM 559 C C . GLN A 1 73 ? 16.257 1.676 -3.553 1.00 50.41 73 GLN A C 1
ATOM 561 O O . GLN A 1 73 ? 16.667 2.834 -3.588 1.00 50.41 73 GLN A O 1
ATOM 566 N N . LEU A 1 74 ? 15.512 1.177 -4.531 1.00 49.75 74 LEU A N 1
ATOM 567 C CA . LEU A 1 74 ? 15.069 1.966 -5.669 1.00 49.75 74 LEU A CA 1
ATOM 568 C C . LEU A 1 74 ? 14.070 3.046 -5.227 1.00 49.75 74 LEU A C 1
ATOM 570 O O . LEU A 1 74 ? 13.056 2.749 -4.594 1.00 49.75 74 LEU A O 1
ATOM 574 N N . TRP A 1 75 ? 14.365 4.294 -5.584 1.00 52.47 75 TRP A N 1
ATOM 575 C CA . TRP A 1 75 ? 13.581 5.492 -5.283 1.00 52.47 75 TRP A CA 1
ATOM 576 C C . TRP A 1 75 ? 12.149 5.392 -5.848 1.00 52.47 75 TRP A C 1
ATOM 578 O O . TRP A 1 75 ? 11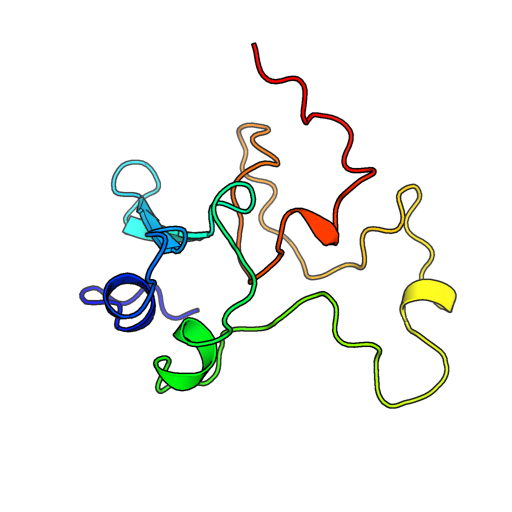.873 5.774 -6.980 1.00 52.47 75 TRP A O 1
ATOM 588 N N . SER A 1 76 ? 11.218 4.862 -5.051 1.00 46.28 76 SER A N 1
ATOM 589 C CA . SER A 1 76 ? 9.795 5.217 -5.104 1.00 46.28 76 SER A CA 1
ATOM 590 C C . SER A 1 76 ? 9.546 6.213 -3.957 1.00 46.28 76 SER A C 1
ATOM 592 O O . SER A 1 76 ? 9.641 5.819 -2.796 1.00 46.28 76 SER A O 1
ATOM 594 N N . PRO A 1 77 ? 9.326 7.506 -4.250 1.00 46.97 77 PRO A N 1
ATOM 595 C CA . PRO A 1 77 ? 9.558 8.622 -3.321 1.00 46.97 77 PRO A CA 1
ATOM 596 C C . PRO A 1 77 ? 8.325 8.957 -2.453 1.00 46.97 77 PRO A C 1
ATOM 598 O O . PRO A 1 77 ? 7.277 8.334 -2.610 1.00 46.97 77 PRO A O 1
ATOM 601 N N . PRO A 1 78 ? 8.336 10.036 -1.649 1.00 35.38 78 PRO A N 1
ATOM 602 C CA . PRO A 1 78 ? 9.131 10.280 -0.455 1.00 35.38 78 PRO A CA 1
ATOM 603 C C . PRO A 1 78 ? 8.158 10.651 0.682 1.00 35.38 78 PRO A C 1
ATOM 605 O O . PRO A 1 78 ? 7.799 11.808 0.862 1.00 35.38 78 PRO A O 1
ATOM 608 N N . TYR A 1 79 ? 7.698 9.675 1.452 1.00 43.66 79 TYR A N 1
ATOM 609 C CA . TYR A 1 79 ? 7.293 9.959 2.825 1.00 43.66 79 TYR A CA 1
ATOM 610 C C . TYR A 1 79 ? 8.311 9.235 3.688 1.00 43.66 79 TYR A C 1
ATOM 612 O O . TYR A 1 79 ? 8.143 8.062 4.013 1.00 43.66 79 TYR A O 1
ATOM 620 N N . GLN A 1 80 ? 9.413 9.929 3.997 1.00 45.41 80 GLN A N 1
ATOM 621 C CA . GLN A 1 80 ? 10.094 9.655 5.253 1.00 45.41 80 GLN A CA 1
ATOM 622 C C . GLN A 1 80 ? 9.029 9.891 6.310 1.00 45.41 80 GLN A C 1
ATOM 624 O O . GLN A 1 80 ? 8.592 11.022 6.525 1.00 45.41 80 GLN A O 1
ATOM 629 N N . ASN A 1 81 ? 8.518 8.797 6.864 1.00 44.28 81 ASN A N 1
ATOM 630 C CA . ASN A 1 81 ? 7.705 8.902 8.050 1.00 44.28 81 ASN A CA 1
ATOM 631 C C . ASN A 1 81 ? 8.599 9.617 9.078 1.00 44.28 81 ASN A C 1
ATOM 633 O O . ASN A 1 81 ? 9.738 9.184 9.264 1.00 44.28 81 ASN A O 1
ATOM 637 N N . PRO A 1 82 ? 8.159 10.740 9.666 1.00 42.72 82 PRO A N 1
ATOM 638 C CA . PRO A 1 82 ? 8.985 11.545 10.570 1.00 42.72 82 PRO A CA 1
ATOM 639 C C . PRO A 1 82 ? 9.429 10.781 11.831 1.00 42.72 82 PRO A C 1
ATOM 641 O O . PRO A 1 82 ? 10.288 11.252 12.568 1.00 42.72 82 PRO A O 1
ATOM 644 N N . GLU A 1 83 ? 8.882 9.585 12.042 1.00 51.25 83 GLU A N 1
ATOM 645 C CA . GLU A 1 83 ? 9.308 8.597 13.021 1.00 51.25 83 GLU A CA 1
ATOM 646 C C . GLU A 1 83 ? 9.771 7.349 12.262 1.00 51.25 83 GLU A C 1
ATOM 648 O O . GLU A 1 83 ? 9.013 6.780 11.478 1.00 51.25 83 GLU A O 1
ATOM 653 N N . GLU A 1 84 ? 11.024 6.963 12.467 1.00 54.59 84 GLU A N 1
ATOM 654 C CA . GLU A 1 84 ? 11.859 6.046 11.679 1.00 54.59 84 GLU A CA 1
ATOM 655 C C . GLU A 1 84 ? 11.387 4.568 11.660 1.00 54.59 84 GLU A C 1
ATOM 657 O O . GLU A 1 84 ? 12.132 3.637 11.959 1.00 54.59 84 GLU A O 1
ATOM 662 N N . ASP A 1 85 ? 10.127 4.314 11.315 1.00 59.28 85 ASP A N 1
ATOM 663 C CA . ASP A 1 85 ? 9.573 2.971 11.181 1.00 59.28 85 ASP A CA 1
ATOM 664 C C . ASP A 1 85 ? 9.613 2.509 9.720 1.00 59.28 85 ASP A C 1
ATOM 666 O O . ASP A 1 85 ? 8.678 2.686 8.939 1.00 59.28 85 ASP A O 1
ATOM 670 N N . TRP A 1 86 ? 10.732 1.888 9.363 1.00 59.12 86 TRP A N 1
ATOM 671 C CA . TRP A 1 86 ? 10.987 1.234 8.077 1.00 59.12 86 TRP A CA 1
ATOM 672 C C . TRP A 1 86 ? 10.104 -0.004 7.825 1.00 59.12 86 TRP A C 1
ATOM 674 O O . TRP A 1 86 ? 10.207 -0.599 6.756 1.00 59.12 86 TRP A O 1
ATOM 684 N N . SER A 1 87 ? 9.288 -0.450 8.789 1.00 66.12 87 SER A N 1
ATOM 685 C CA . SER A 1 87 ? 8.457 -1.652 8.640 1.00 66.12 87 SER A CA 1
ATOM 686 C C . SER A 1 87 ? 7.097 -1.389 7.990 1.00 66.12 87 SER A C 1
ATOM 688 O O . SER A 1 87 ? 6.432 -2.327 7.534 1.00 66.12 87 SER A O 1
ATOM 690 N N . ARG A 1 88 ? 6.699 -0.116 7.905 1.00 72.31 88 ARG A N 1
ATOM 691 C CA . ARG A 1 88 ? 5.452 0.342 7.292 1.00 72.31 88 ARG A CA 1
ATOM 692 C C . ARG A 1 88 ? 5.728 1.408 6.241 1.00 72.31 88 ARG A C 1
ATOM 694 O O . ARG A 1 88 ? 6.581 2.272 6.414 1.00 72.31 88 ARG A O 1
ATOM 701 N N . GLY A 1 89 ? 4.957 1.401 5.163 1.00 72.94 89 GLY A N 1
ATOM 702 C CA . GLY A 1 89 ? 5.102 2.431 4.144 1.00 72.94 89 GLY A CA 1
ATOM 703 C C . GLY A 1 89 ? 4.034 2.414 3.069 1.00 72.94 89 GLY A C 1
ATOM 704 O O . GLY A 1 89 ? 2.991 1.765 3.179 1.00 72.94 89 GLY A O 1
ATOM 705 N N . ILE A 1 90 ? 4.297 3.184 2.018 1.00 70.81 90 ILE A N 1
ATOM 706 C CA . ILE A 1 90 ? 3.421 3.317 0.858 1.00 70.81 90 ILE A CA 1
ATOM 707 C C . ILE A 1 90 ? 3.949 2.385 -0.235 1.00 70.81 90 ILE A C 1
ATOM 709 O O . ILE A 1 90 ? 5.103 2.477 -0.640 1.00 70.81 90 ILE A O 1
ATOM 713 N N . GLY A 1 91 ? 3.095 1.486 -0.723 1.00 74.25 91 GLY A N 1
ATOM 714 C CA . GLY A 1 91 ? 3.456 0.515 -1.761 1.00 74.25 91 GLY A CA 1
ATOM 715 C C . GLY A 1 91 ? 3.558 -0.918 -1.245 1.00 74.25 91 GLY A C 1
ATOM 716 O O . GLY A 1 91 ? 3.533 -1.183 -0.044 1.00 74.25 91 GLY A O 1
ATOM 717 N N . ILE A 1 92 ? 3.584 -1.868 -2.178 1.00 77.00 92 ILE A N 1
ATOM 718 C CA . ILE A 1 92 ? 3.560 -3.299 -1.874 1.00 77.00 92 ILE A CA 1
ATOM 719 C C . ILE A 1 92 ? 4.991 -3.818 -1.946 1.00 77.00 92 ILE A C 1
ATOM 721 O O . ILE A 1 92 ? 5.506 -4.039 -3.040 1.00 77.00 92 ILE A O 1
ATOM 725 N N . GLN A 1 93 ? 5.596 -4.022 -0.778 1.00 74.44 93 GLN A N 1
ATOM 726 C CA . GLN A 1 93 ? 6.929 -4.602 -0.642 1.00 74.44 93 GLN A CA 1
ATOM 727 C C . GLN A 1 93 ? 6.842 -5.810 0.298 1.00 74.44 93 GLN A C 1
ATOM 729 O O . GLN A 1 93 ? 6.486 -5.641 1.466 1.00 74.44 93 GLN A O 1
ATOM 734 N N . PRO A 1 94 ? 7.055 -7.043 -0.185 1.00 68.44 94 PRO A N 1
ATOM 735 C CA . PRO A 1 94 ? 7.054 -8.210 0.683 1.00 68.44 94 PRO A CA 1
ATOM 736 C C . PRO A 1 94 ? 8.411 -8.425 1.360 1.00 68.44 94 PRO A C 1
ATOM 738 O O . PRO A 1 94 ? 9.463 -8.093 0.811 1.00 68.44 94 PRO A O 1
ATOM 741 N N . ARG A 1 95 ? 8.393 -9.111 2.509 1.00 61.84 95 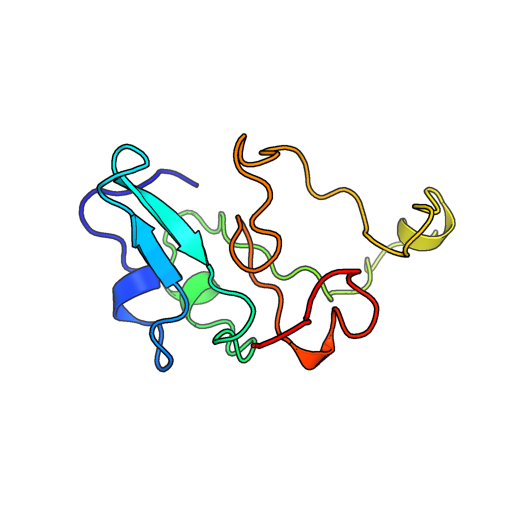ARG A N 1
ATOM 742 C CA . ARG A 1 95 ? 9.589 -9.483 3.294 1.00 61.84 95 ARG A CA 1
ATOM 743 C C . ARG A 1 95 ? 10.721 -10.149 2.537 1.00 61.84 95 ARG A C 1
ATOM 745 O O . ARG A 1 95 ? 11.887 -9.942 2.862 1.00 61.84 95 ARG A O 1
ATOM 752 N N . ALA A 1 96 ? 10.404 -10.916 1.505 1.00 52.72 96 ALA A N 1
ATOM 753 C CA . ALA A 1 96 ? 11.424 -11.580 0.707 1.00 52.72 96 ALA A CA 1
ATOM 754 C C . ALA A 1 96 ? 12.290 -10.608 -0.120 1.00 52.72 96 ALA A C 1
ATOM 756 O O . ALA A 1 96 ? 13.423 -10.975 -0.445 1.00 52.72 96 ALA A O 1
ATOM 757 N N . SER A 1 97 ? 11.773 -9.412 -0.430 1.00 52.06 97 SER A N 1
ATOM 758 C CA . SER A 1 97 ? 12.427 -8.406 -1.273 1.00 52.06 97 SER A CA 1
ATOM 759 C C . SER A 1 97 ? 13.435 -7.540 -0.513 1.00 52.06 97 SER A C 1
ATOM 761 O O . SER A 1 97 ? 14.525 -7.275 -1.012 1.00 52.06 97 SER A O 1
ATOM 763 N N . TYR A 1 98 ? 13.137 -7.177 0.739 1.00 48.88 98 TYR A N 1
ATOM 764 C CA . TYR A 1 98 ? 13.940 -6.230 1.523 1.00 48.88 98 TYR A CA 1
ATOM 765 C C . TYR A 1 98 ? 14.966 -6.879 2.462 1.00 48.88 98 TYR A C 1
ATOM 767 O O . TYR A 1 98 ? 15.342 -6.274 3.457 1.00 48.88 98 TYR A O 1
ATOM 775 N N . ARG A 1 99 ? 15.467 -8.091 2.184 1.00 43.03 99 ARG A N 1
ATOM 776 C CA . ARG A 1 99 ? 16.359 -8.848 3.101 1.00 43.03 99 ARG A CA 1
ATOM 777 C C . ARG A 1 99 ? 17.612 -8.102 3.617 1.00 43.03 99 ARG A C 1
ATOM 779 O O . ARG A 1 99 ? 18.216 -8.586 4.565 1.00 43.03 99 ARG A O 1
ATOM 786 N N . ASN A 1 100 ? 17.945 -6.937 3.056 1.00 42.03 100 ASN A N 1
ATOM 787 C CA . ASN A 1 100 ? 19.044 -6.060 3.470 1.00 42.03 100 ASN A CA 1
ATOM 788 C C . ASN A 1 100 ? 18.594 -4.691 4.045 1.00 42.03 100 ASN A C 1
ATOM 790 O O . ASN A 1 100 ? 19.421 -3.792 4.163 1.00 42.03 100 ASN A O 1
ATOM 794 N N . ALA A 1 101 ? 17.313 -4.484 4.383 1.00 45.78 101 ALA A N 1
ATOM 795 C CA . ALA A 1 101 ? 16.863 -3.239 5.016 1.00 45.78 101 ALA A CA 1
ATOM 796 C C . ALA A 1 101 ? 17.388 -3.155 6.471 1.00 45.78 101 ALA A C 1
ATOM 798 O O . ALA A 1 101 ? 17.161 -4.095 7.241 1.00 45.78 101 ALA A O 1
ATOM 799 N N . PRO A 1 102 ? 18.075 -2.063 6.862 1.00 42.75 102 PRO A N 1
ATOM 800 C CA . PRO A 1 102 ? 18.938 -2.001 8.051 1.00 42.75 102 PRO A CA 1
ATOM 801 C C . PRO A 1 102 ? 18.257 -2.017 9.434 1.00 42.75 102 PRO A C 1
ATOM 803 O O . PRO A 1 102 ? 18.866 -1.583 10.406 1.00 42.75 102 PRO A O 1
ATOM 806 N N . SER A 1 103 ? 17.046 -2.554 9.602 1.00 45.19 103 SER A N 1
ATOM 807 C CA . SER A 1 103 ? 16.408 -2.519 10.930 1.00 45.19 103 SER A CA 1
ATOM 808 C C . SER A 1 103 ? 15.350 -3.583 11.209 1.00 45.19 103 SER A C 1
ATOM 810 O O . SER A 1 103 ? 14.525 -3.401 12.100 1.00 45.19 103 SER A O 1
ATOM 812 N N . ALA A 1 104 ? 15.430 -4.765 10.586 1.00 43.19 104 ALA A N 1
ATOM 813 C CA . ALA A 1 104 ? 14.669 -5.948 11.024 1.00 43.19 104 ALA A CA 1
ATOM 814 C C . ALA A 1 104 ? 15.183 -6.574 12.340 1.00 43.19 104 ALA A C 1
ATOM 816 O O . ALA A 1 104 ? 15.162 -7.795 12.504 1.00 43.19 104 ALA A O 1
ATOM 817 N N . THR A 1 105 ? 15.619 -5.749 13.294 1.00 33.19 105 THR A N 1
ATOM 818 C CA . THR A 1 105 ? 15.870 -6.153 14.679 1.00 33.19 105 THR A CA 1
ATOM 819 C C . THR A 1 105 ? 14.527 -6.210 15.397 1.00 33.19 105 THR A C 1
ATOM 821 O O . THR A 1 105 ? 14.122 -5.290 16.103 1.00 33.19 105 THR A O 1
ATOM 824 N N . THR A 1 106 ? 13.801 -7.303 15.173 1.00 34.81 106 THR A N 1
ATOM 825 C CA . THR A 1 106 ? 12.767 -7.767 16.103 1.00 34.81 106 THR A CA 1
ATOM 826 C C . THR A 1 106 ? 13.399 -7.852 17.497 1.00 34.81 106 THR A C 1
ATOM 828 O O . THR A 1 106 ? 14.403 -8.549 17.655 1.00 34.81 106 THR A O 1
ATOM 831 N N . ARG A 1 107 ? 12.854 -7.125 18.479 1.00 33.16 107 ARG A N 1
ATOM 832 C CA . ARG A 1 107 ? 12.938 -7.577 19.875 1.00 33.16 107 ARG A CA 1
ATOM 833 C C . ARG A 1 107 ? 12.048 -8.797 20.053 1.00 33.16 107 ARG A C 1
ATOM 835 O O . ARG A 1 107 ? 11.008 -8.852 19.356 1.00 33.16 107 ARG A O 1
#

Secondary structure (DSSP, 8-state):
----SS-HHHHT-TT--EEEETTTTTEEEEETTT-----HHHHT-TT----BTTPPPSSSSPHHHHS--TTS---------SS--TTEESSB--TTT-TT-TT----

Foldseek 3Di:
DPLDPDQQLQVQDPQSQWDQDVVVVRHIKGQQASFPPPCVSCVRDPVSPAAADPDQPPDPPGQCVVDPDPQSDRDPDDDPPPPNDPRMGGHGHHPVRPVRDPDPPDD

Sequence (107 aa):
CMQCENPSCVHVCPTRATYKDPDAGGIVFVDWNKCIGCKYCMIACPYGVRFYSDEKPLIEPDIRGAYPSENGQLWSPPYQNPEEDWSRGIGIQPRASYRNAPSATTR